Protein AF-A0A7J8N499-F1 (afdb_monomer_lite)

Radius of gyration: 30.49 Å; chains: 1; bounding box: 57×64×67 Å

Organism: NCBI:txid34289

Sequence (111 aa):
SSTNKKRLFPVNVGALVTSNTEAISTGPLVAEEKIGVLLLNLGGPETLDDVQPFLFNLFADPDIIRLPRLFRFLQKPLAQFISVLRAPKSKEGYASIGGGSPLRRITDDQA

Structure (mmCIF, N/CA/C/O backbone):
data_AF-A0A7J8N499-F1
#
_entry.id   AF-A0A7J8N499-F1
#
loop_
_atom_site.group_PDB
_atom_site.id
_atom_site.type_symbol
_atom_site.label_atom_id
_atom_site.label_alt_id
_atom_site.label_comp_id
_atom_site.label_asym_id
_atom_site.label_entity_id
_atom_site.label_seq_id
_atom_site.pdbx_PDB_ins_code
_atom_site.Cartn_x
_atom_site.Cartn_y
_atom_site.Cartn_z
_atom_site.occupancy
_atom_site.B_iso_or_equiv
_atom_site.auth_seq_id
_atom_site.auth_comp_id
_atom_site.auth_asym_id
_atom_site.auth_atom_id
_atom_site.pdbx_PDB_model_num
ATOM 1 N N . SER A 1 1 ? -35.230 30.753 46.014 1.00 39.34 1 SER A N 1
ATOM 2 C CA . SER A 1 1 ? -36.432 31.573 45.764 1.00 39.34 1 SER A CA 1
ATOM 3 C C . SER A 1 1 ? -36.268 32.244 44.405 1.00 39.34 1 SER A C 1
ATOM 5 O O . SER A 1 1 ? -35.379 33.066 44.266 1.00 39.34 1 SER A O 1
ATOM 7 N N . SER A 1 2 ? -36.744 31.611 43.329 1.00 37.09 2 SER A N 1
ATOM 8 C CA . SER A 1 2 ? -37.888 32.062 42.512 1.00 37.09 2 SER A CA 1
ATOM 9 C C . SER A 1 2 ? -37.819 33.532 42.075 1.00 37.09 2 SER A C 1
ATOM 11 O O . SER A 1 2 ? -37.990 34.427 42.895 1.00 37.09 2 SER A O 1
ATOM 13 N N . THR A 1 3 ? -37.642 33.796 40.776 1.00 40.78 3 THR A N 1
ATOM 14 C CA . THR A 1 3 ? -38.728 34.335 39.931 1.00 40.78 3 THR A CA 1
ATOM 15 C C . THR A 1 3 ? -38.279 34.556 38.481 1.00 40.78 3 THR A C 1
ATOM 17 O O . THR A 1 3 ? -37.204 35.060 38.177 1.00 40.78 3 THR A O 1
ATOM 20 N N . ASN A 1 4 ? -39.165 34.134 37.589 1.00 40.03 4 ASN A N 1
ATOM 21 C CA . ASN A 1 4 ? -39.126 34.167 36.134 1.00 40.03 4 ASN A CA 1
ATOM 22 C C . ASN A 1 4 ? -39.742 35.497 35.659 1.00 40.03 4 ASN A C 1
ATOM 24 O O . ASN A 1 4 ? -40.823 35.837 36.137 1.00 40.03 4 ASN A O 1
ATOM 28 N N . LYS A 1 5 ? -39.120 36.243 34.734 1.00 47.69 5 LYS A N 1
ATOM 29 C CA . LYS A 1 5 ? -39.784 37.367 34.040 1.00 47.69 5 LYS A CA 1
ATOM 30 C C . LYS A 1 5 ? -39.366 37.446 32.572 1.00 47.69 5 LYS A C 1
ATOM 32 O O . LYS A 1 5 ?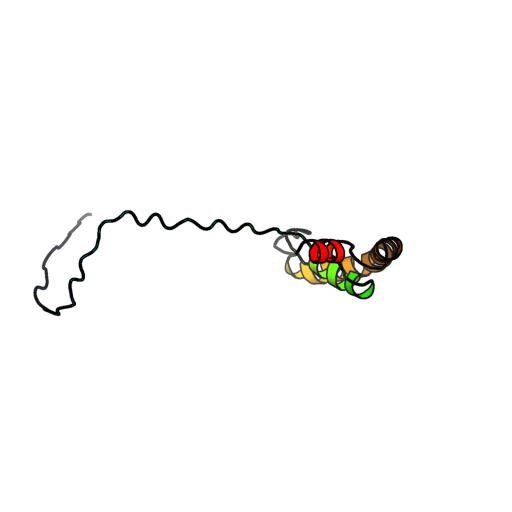 -38.367 38.058 32.212 1.00 47.69 5 LYS A O 1
ATOM 37 N N . LYS A 1 6 ? -40.214 36.853 31.731 1.00 50.94 6 LYS A N 1
ATOM 38 C CA . LYS A 1 6 ? -40.360 37.147 30.303 1.00 50.94 6 LYS A CA 1
ATOM 39 C C . LYS A 1 6 ? -40.729 38.631 30.138 1.00 50.94 6 LYS A C 1
ATOM 41 O O . LYS A 1 6 ? -41.664 39.096 30.790 1.00 50.94 6 LYS A O 1
ATOM 46 N N . ARG A 1 7 ? -40.041 39.362 29.258 1.00 43.78 7 ARG A N 1
ATOM 47 C CA . ARG A 1 7 ? -40.509 40.646 28.711 1.00 43.78 7 ARG A CA 1
ATOM 48 C C . ARG A 1 7 ? -40.488 40.568 27.191 1.00 43.78 7 ARG A C 1
ATOM 50 O O . ARG A 1 7 ? -39.450 40.320 26.591 1.00 43.78 7 ARG A O 1
ATOM 57 N N . LEU A 1 8 ? -41.673 40.739 26.625 1.00 41.88 8 LEU A N 1
ATOM 58 C CA . LEU A 1 8 ? -41.950 40.952 25.213 1.00 41.88 8 LEU A CA 1
ATOM 59 C C . LEU A 1 8 ? -41.972 42.471 24.933 1.00 41.88 8 LEU A C 1
ATOM 61 O O . LEU A 1 8 ? -42.087 43.249 25.882 1.00 41.88 8 LEU A O 1
ATOM 65 N N . PHE A 1 9 ? -41.970 42.816 23.638 1.00 36.31 9 PHE A N 1
ATOM 66 C CA . PHE A 1 9 ? -42.284 44.098 22.966 1.00 36.31 9 PHE A CA 1
ATOM 67 C C . PHE A 1 9 ? -41.090 44.981 22.537 1.00 36.31 9 PHE A C 1
ATOM 69 O O . PHE A 1 9 ? -40.130 45.085 23.297 1.00 36.31 9 PHE A O 1
ATOM 76 N N . PRO A 1 10 ? -41.189 45.746 21.421 1.00 44.00 10 PRO A N 1
ATOM 77 C CA . PRO A 1 10 ? -42.073 45.620 20.253 1.00 44.00 10 PRO A CA 1
ATOM 78 C C . PRO A 1 10 ? -41.334 45.644 18.893 1.00 44.00 10 PRO A C 1
ATOM 80 O O . PRO A 1 10 ? -40.131 45.856 18.779 1.00 44.00 10 PRO A O 1
ATOM 83 N N . VAL A 1 11 ? -42.141 45.397 17.864 1.00 40.31 11 VAL A N 1
ATOM 84 C CA . VAL A 1 11 ? -41.878 45.409 16.422 1.00 40.31 11 VAL A CA 1
ATOM 85 C C . VAL A 1 11 ? -41.351 46.769 15.947 1.00 40.31 11 VAL A C 1
ATOM 87 O O . VAL A 1 11 ? -41.884 47.802 16.346 1.00 40.31 11 VAL A O 1
ATOM 90 N N . ASN A 1 12 ? -40.362 46.764 15.047 1.00 37.88 12 ASN A N 1
ATOM 91 C CA . ASN A 1 12 ? -39.936 47.947 14.300 1.00 37.88 12 ASN A CA 1
ATOM 92 C C . ASN A 1 12 ? -40.558 47.887 12.895 1.00 37.88 12 ASN A C 1
ATOM 94 O O . ASN A 1 12 ? -40.299 46.955 12.134 1.00 37.88 12 ASN A O 1
ATOM 98 N N . VAL A 1 13 ? -41.437 48.842 12.594 1.00 44.97 13 VAL A N 1
ATOM 99 C CA . VAL A 1 13 ? -42.119 49.001 11.305 1.00 44.97 13 VAL A CA 1
ATOM 100 C C . VAL A 1 13 ? -41.355 50.043 10.497 1.00 44.97 13 VAL A C 1
ATOM 102 O O . VAL A 1 13 ? -41.204 51.171 10.956 1.00 44.97 13 VAL A O 1
ATOM 105 N N . GLY A 1 14 ? -40.946 49.688 9.277 1.00 36.50 14 GLY A N 1
ATOM 106 C CA . GLY A 1 14 ? -40.633 50.662 8.230 1.00 36.50 14 GLY A CA 1
ATOM 107 C C . GLY A 1 14 ? -39.212 50.602 7.676 1.00 36.50 14 GLY A C 1
ATOM 108 O O . GLY A 1 14 ? -38.318 51.268 8.181 1.00 36.50 14 GLY A O 1
ATOM 109 N N . ALA A 1 15 ? -39.040 49.887 6.564 1.00 43.50 15 ALA A N 1
ATOM 110 C CA . ALA A 1 15 ? -38.174 50.316 5.467 1.00 43.50 15 ALA A CA 1
ATOM 111 C C . ALA A 1 15 ? -38.588 49.568 4.193 1.00 43.50 15 ALA A C 1
ATOM 113 O O . ALA A 1 15 ? -38.375 48.371 4.030 1.00 43.50 15 ALA A O 1
ATOM 114 N N . LEU A 1 16 ? -39.257 50.316 3.329 1.00 43.66 16 LEU A N 1
ATOM 115 C CA . LEU A 1 16 ? -39.719 49.965 1.999 1.00 43.66 16 LEU A CA 1
ATOM 116 C C . LEU A 1 16 ? -38.502 49.857 1.062 1.00 43.66 16 LEU A C 1
ATOM 118 O O . LEU A 1 16 ? -37.858 50.872 0.821 1.00 43.66 16 LEU A O 1
ATOM 122 N N . VAL A 1 17 ? -38.193 48.678 0.515 1.00 40.91 17 VAL A N 1
ATOM 123 C CA . VAL A 1 17 ? -37.354 48.561 -0.692 1.00 40.91 17 VAL A CA 1
ATOM 124 C C . VAL A 1 17 ? -37.939 47.479 -1.587 1.00 40.91 17 VAL A C 1
ATOM 126 O O . VAL A 1 17 ? -38.004 46.302 -1.251 1.00 40.91 17 VAL A O 1
ATOM 129 N N . THR A 1 18 ? -38.409 47.944 -2.732 1.00 43.25 18 THR A N 1
ATOM 130 C CA . THR A 1 18 ? -38.964 47.192 -3.846 1.00 43.25 18 THR A CA 1
ATOM 131 C C . THR A 1 18 ? -37.920 46.250 -4.441 1.00 43.25 18 THR A C 1
ATOM 133 O O . THR A 1 18 ? -36.812 46.681 -4.754 1.00 43.25 18 THR A O 1
ATOM 136 N N . SER A 1 19 ? -38.264 44.988 -4.673 1.00 39.91 19 SER A N 1
ATOM 137 C CA . SER A 1 19 ? -37.567 44.155 -5.661 1.00 39.91 19 SER A CA 1
ATOM 138 C C . SER A 1 19 ? -38.571 43.199 -6.299 1.00 39.91 19 SER A C 1
ATOM 140 O O . SER A 1 19 ? -39.002 42.227 -5.695 1.00 39.91 19 SER A O 1
ATOM 142 N N . ASN A 1 20 ? -39.001 43.591 -7.497 1.00 44.78 20 ASN A N 1
ATOM 143 C CA . ASN A 1 20 ? -39.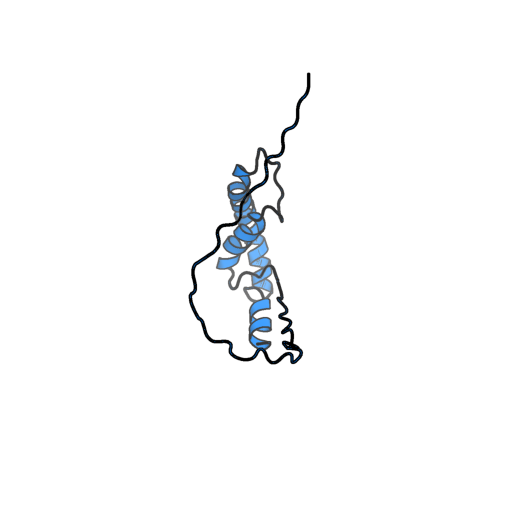487 42.802 -8.626 1.00 44.78 20 ASN A CA 1
ATOM 144 C C . ASN A 1 20 ? -40.051 41.407 -8.302 1.00 44.78 20 ASN A C 1
ATOM 146 O O . ASN A 1 20 ? -39.326 40.418 -8.240 1.00 44.78 20 ASN A O 1
ATOM 150 N N . THR A 1 21 ? -41.379 41.338 -8.197 1.00 44.03 21 THR A N 1
ATOM 151 C CA . THR A 1 21 ? -42.144 40.091 -8.275 1.00 44.03 21 THR A CA 1
ATOM 152 C C . THR A 1 21 ? -42.091 39.562 -9.708 1.00 44.03 21 THR A C 1
ATOM 154 O O . THR A 1 21 ? -42.943 39.895 -10.531 1.00 44.03 21 THR A O 1
ATOM 157 N N . GLU A 1 22 ? -41.097 38.733 -10.017 1.00 42.72 22 GLU A N 1
ATOM 158 C CA . GLU A 1 22 ? -41.224 37.767 -11.105 1.00 42.72 22 GLU A CA 1
ATOM 159 C C . GLU A 1 22 ? -42.070 36.593 -10.602 1.00 42.72 22 GLU A C 1
ATOM 161 O O . GLU A 1 22 ? -41.844 36.039 -9.525 1.00 42.72 22 GLU A O 1
ATOM 166 N N . ALA A 1 23 ? -43.124 36.284 -11.354 1.00 42.47 23 ALA A N 1
ATOM 167 C CA . ALA A 1 23 ? -44.110 35.272 -11.024 1.00 42.47 23 ALA A CA 1
ATOM 168 C C . ALA A 1 23 ? -43.446 33.899 -10.826 1.00 42.47 23 ALA A C 1
ATOM 170 O O . ALA A 1 23 ? -42.924 33.301 -11.765 1.00 42.47 23 ALA A O 1
ATOM 171 N N . ILE A 1 24 ? -43.505 33.383 -9.597 1.00 45.81 24 ILE A N 1
ATOM 172 C CA . ILE A 1 24 ? -43.146 32.002 -9.280 1.00 45.81 24 ILE A CA 1
ATOM 173 C C . ILE A 1 24 ? -44.177 31.104 -9.970 1.00 45.81 24 ILE A C 1
ATOM 175 O O . ILE A 1 24 ? -45.302 30.945 -9.500 1.00 45.81 24 ILE A O 1
ATOM 179 N N . SER A 1 25 ? -43.798 30.545 -11.118 1.00 49.84 25 SER A N 1
ATOM 180 C CA . SER A 1 25 ? -44.525 29.457 -11.761 1.00 49.84 25 SER A CA 1
ATOM 181 C C . SER A 1 25 ? -44.400 28.214 -10.883 1.00 49.84 25 SER A C 1
ATOM 183 O O . SER A 1 25 ? -43.360 27.556 -10.864 1.00 49.84 25 SER A O 1
ATOM 185 N N . THR A 1 26 ? -45.466 27.893 -10.151 1.00 51.84 26 THR A N 1
ATOM 186 C CA . THR A 1 26 ? -45.646 26.662 -9.369 1.00 51.84 26 THR A CA 1
ATOM 187 C C . THR A 1 26 ? -45.827 25.455 -10.302 1.00 51.84 26 THR A C 1
ATOM 189 O O . THR A 1 26 ? -46.883 24.835 -10.359 1.00 51.84 26 THR A O 1
ATOM 192 N N . GLY A 1 27 ? -44.802 25.131 -11.089 1.00 58.94 27 GLY A N 1
ATOM 193 C CA . GLY A 1 27 ? -44.664 23.827 -11.735 1.00 58.94 27 GLY A CA 1
ATOM 194 C C . GLY A 1 27 ? -43.783 22.937 -10.858 1.00 58.94 27 GLY A C 1
ATOM 195 O O . GLY A 1 27 ? -42.820 23.451 -10.285 1.00 58.94 27 GLY A O 1
ATOM 196 N N . PRO A 1 28 ? -44.065 21.631 -10.704 1.00 53.47 28 PRO A N 1
ATOM 197 C CA . PRO A 1 28 ? -43.154 20.754 -9.989 1.00 53.47 28 PRO A CA 1
ATOM 198 C C . PRO A 1 28 ? -41.836 20.710 -10.769 1.00 53.47 28 P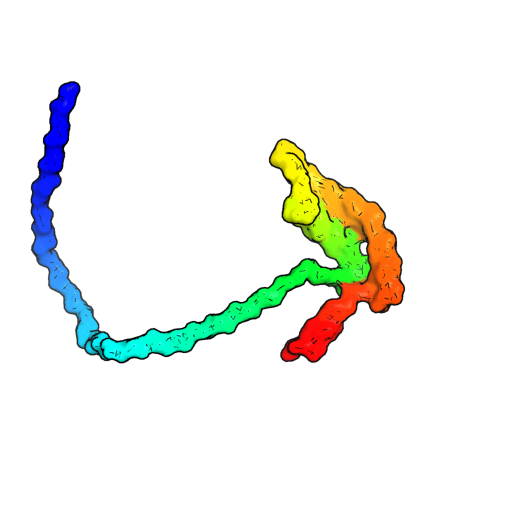RO A C 1
ATOM 200 O O . PRO A 1 28 ? -41.767 20.139 -11.857 1.00 53.47 28 PRO A O 1
ATOM 203 N N . LEU A 1 29 ? -40.791 21.337 -10.225 1.00 55.78 29 LEU A N 1
ATOM 204 C CA . LEU A 1 29 ? -39.420 21.121 -10.666 1.00 55.78 29 LEU A CA 1
ATOM 205 C C . LEU A 1 29 ? -39.037 19.714 -10.215 1.00 55.78 29 LEU A C 1
ATOM 207 O O . LEU A 1 29 ? -38.407 19.527 -9.176 1.00 55.78 29 LEU A O 1
ATOM 211 N N . VAL A 1 30 ? -39.463 18.713 -10.981 1.00 60.41 30 VAL A N 1
ATOM 212 C CA . VAL A 1 30 ? -38.840 17.394 -10.943 1.00 60.41 30 VAL A CA 1
ATOM 213 C C . VAL A 1 30 ? -37.459 17.601 -11.552 1.00 60.41 30 VAL A C 1
ATOM 215 O O . VAL A 1 30 ? -37.250 17.429 -12.750 1.00 60.41 30 VAL A O 1
ATOM 218 N N . ALA A 1 31 ? -36.533 18.111 -10.739 1.00 66.38 31 ALA A N 1
ATOM 219 C CA . ALA A 1 31 ? -35.125 18.049 -11.057 1.00 66.38 31 ALA A CA 1
ATOM 220 C C . ALA A 1 31 ? -34.819 16.561 -11.199 1.00 66.38 31 ALA A C 1
ATOM 222 O O . ALA A 1 31 ? -34.970 15.807 -10.241 1.00 66.38 31 ALA A O 1
ATOM 223 N N . GLU A 1 32 ? -34.488 16.131 -12.413 1.00 71.81 32 GLU A N 1
ATOM 224 C CA . GLU A 1 32 ? -33.970 14.791 -12.652 1.00 71.81 32 GLU A CA 1
ATOM 225 C C . GLU A 1 32 ? -32.777 14.595 -11.705 1.00 71.81 32 GLU A C 1
ATOM 227 O O . GLU A 1 32 ? -31.727 15.226 -11.869 1.00 71.81 32 GLU A O 1
ATOM 232 N N . GLU A 1 33 ? -32.961 13.800 -10.649 1.00 76.88 33 GLU A N 1
ATOM 233 C CA . GLU A 1 33 ? -31.897 13.522 -9.693 1.00 76.88 33 GLU A CA 1
ATOM 234 C C . GLU A 1 33 ? -30.839 12.680 -10.404 1.00 76.88 33 GLU A C 1
ATOM 236 O O . GLU A 1 33 ? -31.014 11.491 -10.671 1.00 76.88 33 GLU A O 1
ATOM 241 N N . LYS A 1 34 ? -29.724 13.320 -10.761 1.00 81.62 34 LYS A N 1
ATOM 242 C CA . LYS A 1 34 ? -28.585 12.638 -11.371 1.00 81.62 34 LYS A CA 1
ATOM 243 C C . LYS A 1 34 ? -27.866 11.833 -10.298 1.00 81.62 34 LYS A C 1
ATOM 245 O O . LYS A 1 34 ? -27.217 12.397 -9.418 1.00 81.62 34 LYS A O 1
ATOM 250 N N . ILE A 1 35 ? -27.963 10.513 -10.397 1.00 85.94 35 ILE A N 1
ATOM 251 C CA . ILE A 1 35 ? -27.247 9.588 -9.521 1.00 85.94 35 ILE A CA 1
ATOM 252 C C . ILE A 1 35 ? -25.839 9.376 -10.083 1.00 85.94 35 ILE A C 1
ATOM 254 O O . ILE A 1 35 ? -25.668 8.833 -11.173 1.00 85.94 35 ILE A O 1
ATOM 258 N N . GLY A 1 36 ? -24.827 9.802 -9.328 1.00 88.69 36 GLY A N 1
ATOM 259 C CA . GLY A 1 36 ? -23.429 9.461 -9.582 1.00 88.69 36 GLY A CA 1
ATOM 260 C C . GLY A 1 36 ? -23.020 8.225 -8.784 1.00 88.69 36 GLY A C 1
ATOM 261 O O . GLY A 1 36 ? -23.298 8.142 -7.589 1.00 88.69 36 GLY A O 1
ATOM 262 N N . VAL A 1 37 ? -22.338 7.277 -9.427 1.00 88.69 37 VAL A N 1
ATOM 263 C CA . VAL A 1 37 ? -21.756 6.096 -8.770 1.00 88.69 37 VAL A CA 1
ATOM 264 C C . VAL A 1 37 ? -20.238 6.264 -8.705 1.00 88.69 37 VAL A C 1
ATOM 266 O O . VAL A 1 37 ? -19.611 6.564 -9.718 1.00 88.69 37 VAL A O 1
ATOM 269 N N . LEU A 1 38 ? -19.646 6.063 -7.521 1.00 83.00 38 LEU A N 1
ATOM 270 C CA . LEU A 1 38 ? -18.197 6.093 -7.302 1.00 83.00 38 LEU A CA 1
ATOM 271 C C . LEU A 1 38 ? -17.683 4.679 -7.024 1.00 83.00 38 LEU A C 1
ATOM 273 O O . LEU A 1 38 ? -18.065 4.059 -6.032 1.00 83.00 38 LEU A O 1
ATOM 277 N N . LEU A 1 39 ? -16.797 4.186 -7.885 1.00 82.00 39 LEU A N 1
ATOM 278 C CA . LEU A 1 39 ? -16.102 2.920 -7.678 1.00 82.00 39 LEU A CA 1
ATOM 279 C C . LEU A 1 39 ? -14.778 3.188 -6.958 1.00 82.00 39 LEU A C 1
ATOM 281 O O . LEU A 1 39 ? -13.953 3.968 -7.430 1.00 82.00 39 LEU A O 1
ATOM 285 N N . LEU A 1 40 ? -14.585 2.548 -5.804 1.00 80.62 40 LEU A N 1
ATOM 286 C CA . LEU A 1 40 ? -13.385 2.681 -4.981 1.00 80.62 40 LEU A CA 1
ATOM 287 C C . LEU A 1 40 ? -12.590 1.376 -4.994 1.00 80.62 40 LEU A C 1
ATOM 289 O O . LEU A 1 40 ? -13.156 0.293 -4.859 1.00 80.62 40 LEU A O 1
ATOM 293 N N . ASN A 1 41 ? -11.269 1.488 -5.102 1.00 84.12 41 ASN A N 1
ATOM 294 C CA . ASN A 1 41 ? -10.336 0.385 -4.917 1.00 84.12 41 ASN A CA 1
ATOM 295 C C . ASN A 1 41 ? -9.031 0.901 -4.284 1.00 84.12 41 ASN A C 1
ATOM 297 O O . ASN A 1 41 ? -8.759 2.098 -4.303 1.00 84.12 41 ASN A O 1
ATOM 301 N N . LEU A 1 42 ? -8.211 -0.003 -3.749 1.00 86.12 42 LEU A N 1
ATOM 302 C CA . LEU A 1 42 ? -6.914 0.316 -3.139 1.00 86.12 42 LEU A CA 1
ATOM 303 C C . LEU A 1 42 ? -5.829 0.687 -4.167 1.00 86.12 42 LEU A C 1
ATOM 305 O O . LEU A 1 42 ? -4.801 1.251 -3.800 1.00 86.12 42 LEU A O 1
ATOM 309 N N . GLY A 1 43 ? -6.047 0.362 -5.444 1.00 88.62 43 GLY A N 1
ATOM 310 C CA . GLY A 1 43 ? -5.054 0.529 -6.504 1.00 88.62 43 GLY A CA 1
ATOM 311 C C . GLY A 1 43 ? -3.955 -0.536 -6.456 1.00 88.62 43 GLY A C 1
ATOM 312 O O . GLY A 1 43 ? -4.108 -1.594 -5.846 1.00 88.62 43 GLY A O 1
ATOM 313 N N . GLY A 1 44 ? -2.846 -0.272 -7.141 1.00 92.31 44 GLY A N 1
ATOM 314 C CA . GLY A 1 44 ? -1.673 -1.140 -7.156 1.00 92.31 44 GLY A CA 1
ATOM 315 C C . GLY A 1 44 ? -0.475 -0.452 -7.816 1.00 92.31 44 GLY A C 1
ATOM 316 O O . GLY A 1 44 ? -0.660 0.569 -8.476 1.00 92.31 44 GLY A O 1
ATOM 317 N N . PRO A 1 45 ? 0.742 -0.987 -7.639 1.00 93.81 45 PRO A N 1
ATOM 318 C CA . PRO A 1 45 ? 1.950 -0.421 -8.227 1.00 93.81 45 PRO A CA 1
ATOM 319 C C . PRO A 1 45 ? 1.959 -0.630 -9.744 1.00 93.81 45 PRO A C 1
ATOM 321 O O . PRO A 1 45 ? 1.597 -1.704 -10.222 1.00 93.81 45 PRO A O 1
ATOM 324 N N . GLU A 1 46 ? 2.371 0.379 -10.505 1.00 89.56 46 GLU A N 1
ATOM 325 C CA . GLU A 1 46 ? 2.464 0.293 -11.970 1.00 89.56 46 GLU A CA 1
ATOM 326 C C . GLU A 1 46 ? 3.725 -0.436 -12.410 1.00 89.56 46 GLU A C 1
ATOM 328 O O . GLU A 1 46 ? 3.700 -1.219 -13.359 1.00 89.56 46 GLU A O 1
ATOM 333 N N . THR A 1 47 ? 4.814 -0.196 -11.686 1.00 93.56 47 THR A N 1
ATOM 334 C CA . THR A 1 47 ? 6.109 -0.821 -11.909 1.00 93.56 47 THR A CA 1
ATOM 335 C C . THR A 1 47 ? 6.616 -1.491 -10.636 1.00 93.56 47 THR A C 1
ATOM 337 O O . THR A 1 47 ? 6.120 -1.261 -9.529 1.00 93.56 47 THR A O 1
ATOM 340 N N . LEU A 1 48 ? 7.664 -2.304 -10.770 1.00 94.44 48 LEU A N 1
ATOM 341 C CA . LEU A 1 48 ? 8.330 -2.918 -9.621 1.00 94.44 48 LEU A CA 1
ATOM 342 C C . LEU A 1 48 ? 8.937 -1.887 -8.659 1.00 94.44 48 LEU A C 1
ATOM 344 O O . LEU A 1 48 ? 9.113 -2.192 -7.477 1.00 94.44 48 LEU A O 1
ATOM 348 N N . ASP A 1 49 ? 9.259 -0.684 -9.125 1.00 95.62 49 ASP A N 1
ATOM 349 C CA . ASP A 1 49 ? 9.833 0.369 -8.284 1.00 95.62 49 ASP A CA 1
ATOM 350 C C . ASP A 1 49 ? 8.779 1.053 -7.414 1.00 95.62 49 ASP A C 1
ATOM 352 O O . ASP A 1 49 ? 9.068 1.416 -6.272 1.00 95.62 49 ASP A O 1
ATOM 356 N N . ASP A 1 50 ? 7.526 1.053 -7.865 1.00 96.31 50 ASP A N 1
ATOM 357 C CA . ASP A 1 50 ? 6.392 1.609 -7.126 1.00 96.31 50 ASP A CA 1
ATOM 358 C C . ASP A 1 50 ? 5.886 0.683 -6.013 1.00 96.31 50 ASP A C 1
ATOM 360 O O . ASP A 1 50 ? 5.074 1.088 -5.181 1.00 96.31 50 ASP A O 1
ATOM 364 N N . VAL A 1 51 ? 6.372 -0.562 -5.947 1.00 96.69 51 VAL A N 1
ATOM 365 C CA . VAL A 1 51 ? 5.893 -1.564 -4.980 1.00 96.69 51 VAL A CA 1
ATOM 366 C C . VAL A 1 51 ? 6.116 -1.113 -3.538 1.00 96.69 51 VAL A C 1
ATOM 368 O O . VAL A 1 51 ? 5.209 -1.226 -2.715 1.00 96.69 51 VAL A O 1
ATOM 371 N N . GLN A 1 52 ? 7.303 -0.601 -3.202 1.00 97.94 52 GLN A N 1
ATOM 372 C CA . GLN A 1 52 ? 7.576 -0.167 -1.828 1.00 97.94 52 GLN A CA 1
ATOM 373 C C . GLN A 1 52 ? 6.783 1.100 -1.456 1.00 97.94 52 GLN A C 1
ATOM 375 O O . GLN A 1 52 ? 6.143 1.074 -0.400 1.00 97.94 52 GLN A O 1
ATOM 380 N N . PRO A 1 53 ? 6.734 2.153 -2.299 1.00 97.69 53 PRO A N 1
ATOM 381 C CA . PRO A 1 53 ? 5.856 3.302 -2.076 1.00 97.69 53 PRO A CA 1
ATOM 382 C C . PRO A 1 53 ? 4.376 2.924 -1.915 1.00 97.69 53 PRO A C 1
ATOM 384 O O . PRO A 1 53 ? 3.711 3.410 -0.999 1.00 97.69 53 PRO A O 1
ATOM 387 N N . PHE A 1 54 ? 3.865 2.003 -2.738 1.00 96.81 54 PHE A N 1
ATOM 388 C CA . PHE A 1 54 ? 2.500 1.482 -2.622 1.00 96.81 54 PHE A CA 1
ATOM 389 C C . PHE A 1 54 ? 2.258 0.805 -1.265 1.00 96.81 54 PHE A C 1
ATOM 391 O O . PHE A 1 54 ? 1.308 1.143 -0.559 1.00 96.81 54 PHE A O 1
ATOM 398 N N . LEU A 1 55 ? 3.144 -0.111 -0.858 1.00 97.50 55 LEU A N 1
ATOM 399 C CA . LEU A 1 55 ? 3.036 -0.800 0.432 1.00 97.50 55 LEU A CA 1
ATOM 400 C C . LEU A 1 55 ? 3.149 0.163 1.616 1.00 97.50 55 LEU A C 1
ATOM 402 O O . LEU A 1 55 ? 2.484 -0.038 2.630 1.00 97.50 55 LEU A O 1
ATOM 406 N N . PHE A 1 56 ? 3.981 1.200 1.508 1.00 98.19 56 PHE A N 1
ATOM 407 C CA . PHE A 1 56 ? 4.068 2.234 2.533 1.00 98.19 56 PHE A CA 1
ATOM 408 C C . PHE A 1 56 ? 2.717 2.926 2.725 1.00 98.19 56 PHE A C 1
ATOM 410 O O . PHE A 1 56 ? 2.235 2.986 3.853 1.00 98.19 56 PHE A O 1
ATOM 417 N N . ASN A 1 57 ? 2.086 3.386 1.641 1.00 97.06 57 ASN A N 1
ATOM 418 C CA . ASN A 1 57 ? 0.776 4.034 1.710 1.00 97.06 57 ASN A CA 1
ATOM 419 C C . ASN A 1 57 ? -0.291 3.091 2.280 1.00 97.06 57 ASN A C 1
ATOM 421 O O . ASN A 1 57 ? -1.072 3.502 3.135 1.00 97.06 57 ASN A O 1
ATOM 425 N N . LEU A 1 58 ? -0.259 1.814 1.884 1.00 95.88 58 LEU A N 1
ATOM 426 C CA . LEU A 1 58 ? -1.171 0.790 2.391 1.00 95.88 58 LEU A CA 1
ATOM 427 C C . LEU A 1 58 ? -1.037 0.581 3.908 1.00 95.88 58 LEU A C 1
ATOM 429 O O . LEU A 1 58 ? -2.038 0.504 4.608 1.00 95.88 58 LEU A O 1
ATOM 433 N N . PHE A 1 59 ? 0.182 0.491 4.445 1.00 96.56 59 PHE A N 1
ATOM 434 C CA . PHE A 1 59 ? 0.387 0.257 5.884 1.00 96.56 59 PHE A CA 1
ATOM 435 C C . PHE A 1 59 ? 0.365 1.535 6.730 1.00 96.56 59 PHE A C 1
ATOM 437 O O . PHE A 1 59 ? 0.199 1.465 7.950 1.00 96.56 59 PHE A O 1
ATOM 444 N N . ALA A 1 60 ? 0.528 2.703 6.108 1.00 96.31 60 ALA A N 1
ATOM 445 C CA . ALA A 1 60 ? 0.365 3.990 6.772 1.00 96.31 60 ALA A CA 1
ATOM 446 C C . ALA A 1 60 ? -1.105 4.277 7.112 1.00 96.31 60 ALA A C 1
ATOM 448 O O . ALA A 1 60 ? -1.365 5.080 8.012 1.00 96.31 60 ALA A O 1
ATOM 449 N N . ASP A 1 61 ? -2.041 3.604 6.440 1.00 95.19 61 ASP A N 1
ATOM 450 C CA . ASP A 1 61 ? -3.467 3.697 6.715 1.00 95.19 61 ASP A CA 1
ATOM 451 C C . ASP A 1 61 ? -3.805 3.111 8.108 1.00 95.19 61 ASP A C 1
ATOM 453 O O . ASP A 1 61 ? -3.589 1.915 8.363 1.00 95.19 61 ASP A O 1
ATOM 457 N N . PRO A 1 62 ? -4.333 3.930 9.041 1.00 93.00 62 PRO A N 1
ATOM 458 C CA . PRO A 1 62 ? -4.735 3.466 10.363 1.00 93.00 62 PRO A CA 1
ATOM 459 C C . PRO A 1 62 ? -5.914 2.489 10.330 1.00 93.00 62 PRO A C 1
ATOM 461 O O . PRO A 1 62 ? -6.121 1.799 11.324 1.00 93.00 62 PRO A O 1
ATOM 464 N N . ASP A 1 63 ? -6.688 2.417 9.247 1.00 92.12 63 ASP A N 1
ATOM 465 C CA . ASP A 1 63 ? -7.753 1.431 9.084 1.00 92.12 63 ASP A CA 1
ATOM 466 C C . ASP A 1 63 ? -7.219 0.058 8.647 1.00 92.12 63 ASP A C 1
ATOM 468 O O . ASP A 1 63 ? -7.849 -0.954 8.964 1.00 92.12 63 ASP A O 1
ATOM 472 N N . ILE A 1 64 ? -6.026 0.001 8.036 1.00 91.69 64 ILE A N 1
ATOM 473 C CA . ILE A 1 64 ? -5.328 -1.247 7.681 1.00 91.69 64 ILE A CA 1
ATOM 474 C C . ILE A 1 64 ? -4.558 -1.810 8.882 1.00 91.69 64 ILE A C 1
ATOM 476 O O . ILE A 1 64 ? -4.679 -2.995 9.198 1.00 91.69 64 ILE A O 1
ATOM 480 N N . ILE A 1 65 ? -3.784 -0.974 9.585 1.00 90.88 65 ILE A N 1
ATOM 481 C CA . ILE A 1 65 ? -3.101 -1.352 10.834 1.00 90.88 65 ILE A CA 1
ATOM 482 C C . ILE A 1 65 ? -3.520 -0.388 11.941 1.00 90.88 65 ILE A C 1
ATOM 484 O O . ILE A 1 65 ? -3.028 0.734 12.033 1.00 90.88 65 ILE A O 1
ATOM 488 N N . ARG A 1 66 ? -4.397 -0.843 12.838 1.00 93.94 66 ARG A N 1
ATOM 489 C CA . ARG A 1 66 ? -4.872 -0.033 13.967 1.00 93.94 66 ARG A CA 1
ATOM 490 C C . ARG A 1 66 ? -3.907 -0.115 15.148 1.00 93.94 66 ARG A C 1
ATOM 492 O O . ARG A 1 66 ? -3.917 -1.094 15.892 1.00 93.94 66 ARG A O 1
ATOM 499 N N . LEU A 1 67 ? -3.118 0.936 15.369 1.00 94.06 67 LEU A N 1
ATOM 500 C CA . LEU A 1 67 ? -2.335 1.081 16.600 1.00 94.06 67 LEU A CA 1
ATOM 501 C C . LEU A 1 67 ? -3.175 1.656 17.756 1.00 94.06 67 LEU A C 1
ATOM 503 O O . LEU A 1 67 ? -4.052 2.502 17.530 1.00 94.06 67 LEU A O 1
ATOM 507 N N . PRO A 1 68 ? -2.890 1.267 19.016 1.00 95.50 68 PRO A N 1
ATOM 508 C CA . PRO A 1 68 ? -3.480 1.916 20.183 1.00 95.50 68 PRO A CA 1
ATOM 509 C C . PRO A 1 68 ? -3.214 3.425 20.170 1.00 95.50 68 PRO A C 1
ATOM 511 O O . PRO A 1 68 ? -2.165 3.874 19.710 1.00 95.50 68 PRO A O 1
ATOM 514 N N . ARG A 1 69 ? -4.142 4.223 20.720 1.00 94.56 69 ARG A N 1
ATOM 515 C CA . ARG A 1 69 ? -4.073 5.700 20.666 1.00 94.56 69 ARG A CA 1
ATOM 516 C C . ARG A 1 69 ? -2.740 6.261 21.170 1.00 94.56 69 ARG A C 1
ATOM 518 O O . ARG A 1 69 ? -2.224 7.191 20.561 1.00 94.56 69 ARG A O 1
ATOM 525 N N . LEU A 1 70 ? -2.174 5.661 22.220 1.00 97.12 70 LEU A N 1
ATOM 526 C CA . LEU A 1 70 ? -0.883 6.058 22.786 1.00 97.12 70 LEU A CA 1
ATOM 527 C C . LEU A 1 70 ? 0.279 5.895 21.794 1.00 97.12 70 LEU A C 1
ATOM 529 O O . LEU A 1 70 ? 1.226 6.663 21.854 1.00 97.12 70 LEU A O 1
ATOM 533 N N . PHE A 1 71 ? 0.196 4.946 20.860 1.00 96.69 71 PHE A N 1
ATOM 534 C CA . PHE A 1 71 ? 1.271 4.598 19.925 1.00 96.69 71 PHE A CA 1
ATOM 535 C C . PHE A 1 71 ? 1.021 5.075 18.491 1.00 96.69 71 PHE A C 1
ATOM 537 O O . PHE A 1 71 ? 1.795 4.751 17.597 1.00 96.69 71 PHE A O 1
ATOM 544 N N . ARG A 1 72 ? -0.027 5.871 18.240 1.00 95.06 72 ARG A N 1
ATOM 545 C CA . ARG A 1 72 ? -0.375 6.340 16.884 1.00 95.06 72 ARG A CA 1
ATOM 546 C C . ARG A 1 72 ? 0.761 7.114 16.202 1.00 95.06 72 ARG A C 1
ATOM 548 O O . ARG A 1 72 ? 0.871 7.094 14.981 1.00 9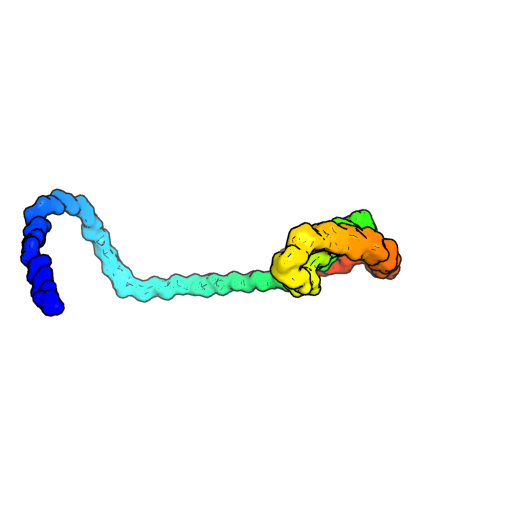5.06 72 ARG A O 1
ATOM 555 N N . PHE A 1 73 ? 1.635 7.760 16.972 1.00 96.38 73 PHE A N 1
ATOM 556 C CA . PHE A 1 73 ? 2.809 8.455 16.435 1.00 96.38 73 PHE A CA 1
ATOM 557 C C . PHE A 1 73 ? 3.824 7.504 15.766 1.00 96.38 73 PHE A C 1
ATOM 559 O O . PHE A 1 73 ? 4.595 7.940 14.915 1.00 96.38 73 PHE A O 1
ATOM 566 N N . LEU A 1 74 ? 3.793 6.205 16.091 1.00 97.06 74 LEU A N 1
ATOM 567 C CA . LEU A 1 74 ? 4.635 5.171 15.482 1.00 97.06 74 LEU A CA 1
ATOM 568 C C . LEU A 1 74 ? 4.061 4.603 14.178 1.00 97.06 74 LEU A C 1
ATOM 570 O O . LEU A 1 74 ? 4.733 3.798 13.540 1.00 97.06 74 LEU A O 1
ATOM 574 N N . GLN A 1 75 ? 2.868 5.027 13.746 1.00 97.31 75 GLN A N 1
ATOM 575 C CA . GLN A 1 75 ? 2.203 4.480 12.558 1.00 97.31 75 GLN A CA 1
ATOM 576 C C . GLN A 1 75 ? 3.088 4.557 11.307 1.00 97.31 75 GLN A C 1
ATOM 578 O O . GLN A 1 75 ? 3.321 3.548 10.651 1.00 97.31 75 GLN A O 1
ATOM 583 N N . LYS A 1 76 ? 3.619 5.745 10.985 1.00 97.50 76 LYS A N 1
ATOM 584 C CA . LYS A 1 76 ? 4.452 5.947 9.787 1.00 97.50 76 LYS A CA 1
ATOM 585 C C . LYS A 1 76 ? 5.804 5.221 9.868 1.00 97.50 76 LYS A C 1
ATOM 587 O O . LYS A 1 76 ? 6.150 4.555 8.895 1.00 97.50 76 LYS A O 1
ATOM 592 N N . PRO A 1 77 ? 6.558 5.284 10.987 1.00 98.06 77 PRO A N 1
ATOM 593 C CA . PRO A 1 77 ? 7.755 4.459 11.158 1.00 98.06 77 PRO A CA 1
ATOM 594 C C . PRO A 1 77 ? 7.484 2.960 10.989 1.00 98.06 77 PRO A C 1
ATOM 596 O O . PRO A 1 77 ? 8.238 2.270 10.307 1.00 98.06 77 PRO A O 1
ATOM 599 N N . LEU A 1 78 ? 6.383 2.463 11.561 1.00 97.62 78 LEU A N 1
ATOM 600 C CA . LEU A 1 78 ? 5.975 1.068 11.425 1.00 97.62 78 LEU A CA 1
ATOM 601 C C . LEU A 1 78 ? 5.637 0.722 9.970 1.00 97.62 78 LEU A C 1
ATOM 603 O O . LEU A 1 78 ? 6.109 -0.291 9.460 1.00 97.62 78 LEU A O 1
ATOM 607 N N . ALA A 1 79 ? 4.874 1.576 9.288 1.00 97.75 79 ALA A N 1
ATOM 608 C CA . ALA A 1 79 ? 4.545 1.411 7.877 1.00 97.75 79 ALA A CA 1
ATOM 609 C C . ALA A 1 79 ? 5.801 1.363 6.997 1.00 97.75 79 ALA A C 1
ATOM 611 O O . ALA A 1 79 ? 5.903 0.501 6.127 1.00 97.75 79 ALA A O 1
ATOM 612 N N . GLN A 1 80 ? 6.783 2.232 7.260 1.00 98.38 80 GLN A N 1
ATOM 613 C CA . GLN A 1 80 ? 8.071 2.229 6.564 1.00 98.38 80 GLN A CA 1
ATOM 614 C C . GLN A 1 80 ? 8.843 0.930 6.802 1.00 98.38 80 GLN A C 1
ATOM 616 O O . GLN A 1 80 ? 9.370 0.339 5.864 1.00 98.38 80 GLN A O 1
ATOM 621 N N . PHE A 1 81 ? 8.896 0.459 8.046 1.00 98.38 81 PHE A N 1
ATOM 622 C CA . PHE A 1 81 ? 9.574 -0.791 8.371 1.00 98.38 81 PHE A CA 1
ATOM 623 C C . PHE A 1 81 ? 8.928 -1.989 7.663 1.00 98.38 81 PHE A C 1
ATOM 625 O O . PHE A 1 81 ? 9.610 -2.764 6.992 1.00 98.38 81 PHE A O 1
ATOM 632 N N . ILE A 1 82 ? 7.601 -2.119 7.757 1.00 97.88 82 ILE A N 1
ATOM 633 C CA . ILE A 1 82 ? 6.864 -3.220 7.129 1.00 97.88 82 ILE A CA 1
ATOM 634 C C . ILE A 1 82 ? 6.976 -3.149 5.602 1.00 97.88 82 ILE A C 1
ATOM 636 O O . ILE A 1 82 ? 7.159 -4.188 4.966 1.00 97.88 82 ILE A O 1
ATOM 640 N N . SER A 1 83 ? 6.889 -1.956 5.003 1.00 98.06 83 SER A N 1
ATOM 641 C CA . SER A 1 83 ? 6.976 -1.799 3.548 1.00 98.06 83 SER A CA 1
ATOM 642 C C . SER A 1 83 ? 8.346 -2.211 3.018 1.00 98.06 83 SER A C 1
ATOM 644 O O . SER A 1 83 ? 8.407 -2.969 2.054 1.00 98.06 83 SER A O 1
ATOM 646 N N . VAL A 1 84 ? 9.436 -1.809 3.680 1.00 98.38 84 VAL A N 1
ATOM 647 C CA . VAL A 1 84 ? 10.802 -2.217 3.315 1.00 98.38 84 VAL A CA 1
ATOM 648 C C . VAL A 1 84 ? 10.966 -3.733 3.418 1.00 98.38 84 VAL A C 1
ATOM 650 O O . VAL A 1 84 ? 11.473 -4.355 2.488 1.00 98.38 84 VAL A O 1
ATOM 653 N N . LEU A 1 85 ? 10.486 -4.347 4.504 1.00 98.31 85 LEU A N 1
ATOM 654 C CA . LEU A 1 85 ? 10.584 -5.797 4.687 1.00 98.31 85 LEU A CA 1
ATOM 655 C C . LEU A 1 85 ? 9.766 -6.595 3.667 1.00 98.31 85 LEU A C 1
ATOM 657 O O . LEU A 1 85 ? 10.186 -7.667 3.236 1.00 98.31 85 LEU A O 1
ATOM 661 N N . ARG A 1 86 ? 8.577 -6.109 3.296 1.00 97.44 86 ARG A 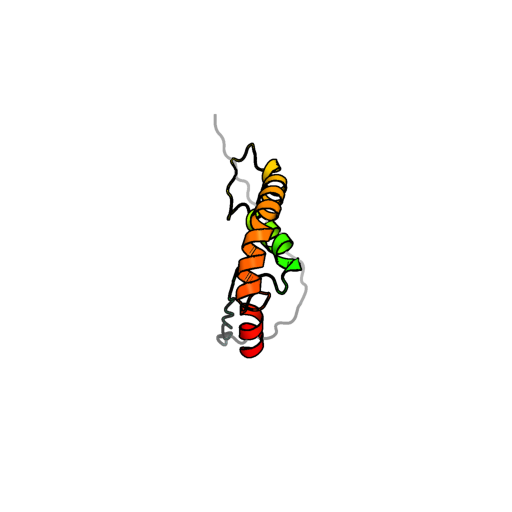N 1
ATOM 662 C CA . ARG A 1 86 ? 7.673 -6.826 2.384 1.00 97.44 86 ARG A CA 1
ATOM 663 C C . ARG A 1 86 ? 7.922 -6.533 0.911 1.00 97.44 86 ARG A C 1
ATOM 665 O O . ARG A 1 86 ? 7.450 -7.306 0.073 1.00 97.44 86 ARG A O 1
ATOM 672 N N . ALA A 1 87 ? 8.646 -5.464 0.585 1.00 97.50 87 ALA A N 1
ATOM 673 C CA . ALA A 1 87 ? 8.894 -5.066 -0.792 1.00 97.50 87 ALA A CA 1
ATOM 674 C C . ALA A 1 87 ? 9.552 -6.169 -1.642 1.00 97.50 87 ALA A C 1
ATOM 676 O O . ALA A 1 87 ? 9.005 -6.429 -2.709 1.00 97.50 87 ALA A O 1
ATOM 677 N N . PRO A 1 88 ? 10.620 -6.881 -1.216 1.00 97.81 88 PRO A N 1
ATOM 678 C CA . PRO A 1 88 ? 11.278 -7.883 -2.065 1.00 97.81 88 PRO A CA 1
ATOM 679 C C . PRO A 1 88 ? 10.328 -9.002 -2.505 1.00 97.81 88 PRO A C 1
ATOM 681 O O . PRO A 1 88 ? 10.110 -9.206 -3.697 1.00 97.81 88 PRO A O 1
ATOM 684 N N . LYS A 1 89 ? 9.649 -9.633 -1.540 1.00 97.25 89 LYS A N 1
ATOM 685 C CA . LYS A 1 89 ? 8.674 -10.698 -1.809 1.00 97.25 89 LYS A CA 1
ATOM 686 C C . LYS A 1 89 ? 7.494 -10.212 -2.657 1.00 97.25 89 LYS A C 1
ATOM 688 O O . LYS A 1 89 ? 6.990 -10.939 -3.506 1.00 97.25 89 LYS A O 1
ATOM 693 N N . SER A 1 90 ? 7.031 -8.983 -2.429 1.00 96.31 90 SER A N 1
ATOM 694 C CA . SER A 1 90 ? 5.926 -8.417 -3.214 1.00 96.31 90 SER A CA 1
ATOM 695 C C . SER A 1 90 ? 6.362 -8.100 -4.647 1.00 96.31 90 SER A C 1
ATOM 697 O O . SER A 1 90 ? 5.602 -8.358 -5.576 1.00 96.31 90 SER A O 1
ATOM 699 N N . LYS A 1 91 ? 7.590 -7.598 -4.845 1.00 96.56 91 LYS A N 1
ATOM 700 C CA . LYS A 1 91 ? 8.177 -7.361 -6.171 1.00 96.56 91 LYS A CA 1
ATOM 701 C C . LYS A 1 91 ? 8.294 -8.659 -6.965 1.00 96.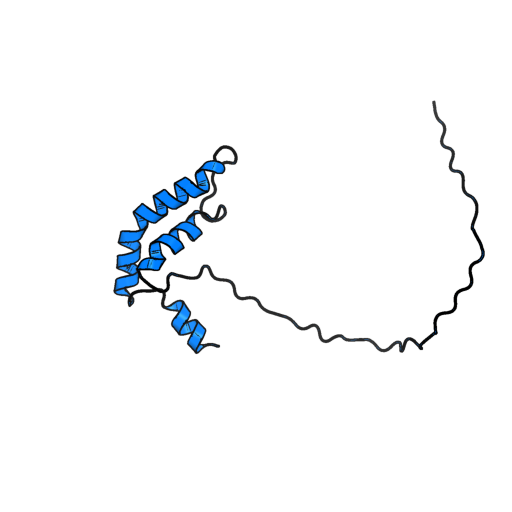56 91 LYS A C 1
ATOM 703 O O . LYS A 1 91 ? 7.941 -8.653 -8.134 1.00 96.56 91 LYS A O 1
ATOM 708 N N . GLU A 1 92 ? 8.711 -9.764 -6.346 1.00 96.31 92 GLU A N 1
ATOM 709 C CA . GLU A 1 92 ? 8.727 -11.087 -6.997 1.00 96.31 92 GLU A CA 1
ATOM 710 C C . GLU A 1 92 ? 7.332 -11.494 -7.499 1.00 96.31 92 GLU A C 1
ATOM 712 O O . GLU A 1 92 ? 7.181 -11.951 -8.632 1.00 96.31 92 GLU A O 1
ATOM 717 N N . GLY A 1 93 ? 6.298 -11.266 -6.682 1.00 94.38 93 GLY A N 1
ATOM 718 C CA . GLY A 1 93 ? 4.906 -11.507 -7.063 1.00 94.38 93 GLY A CA 1
ATOM 719 C C . GLY A 1 93 ? 4.438 -10.629 -8.227 1.00 94.38 93 GLY A C 1
ATOM 720 O O . GLY A 1 93 ? 3.822 -11.131 -9.159 1.00 94.38 93 GLY A O 1
ATOM 721 N N . TYR A 1 94 ? 4.760 -9.333 -8.219 1.00 93.94 94 TYR A N 1
ATOM 722 C CA . TYR A 1 94 ? 4.429 -8.450 -9.343 1.00 93.94 94 TYR A CA 1
ATOM 723 C C . TYR A 1 94 ? 5.242 -8.774 -10.601 1.00 93.94 94 TYR A C 1
ATOM 725 O O . TYR A 1 94 ? 4.723 -8.672 -11.709 1.00 93.94 94 TYR A O 1
ATOM 733 N N . ALA A 1 95 ? 6.496 -9.205 -10.455 1.00 93.62 95 ALA A N 1
ATOM 734 C CA . ALA A 1 95 ? 7.349 -9.590 -11.572 1.00 93.62 95 ALA A CA 1
ATOM 735 C C . ALA A 1 95 ? 6.800 -10.825 -12.298 1.00 93.62 95 ALA A C 1
ATOM 737 O O . ALA A 1 95 ? 6.781 -10.843 -13.527 1.00 93.62 95 ALA A O 1
ATOM 738 N N . SER A 1 96 ? 6.285 -11.815 -11.561 1.00 92.50 96 SER A N 1
ATOM 739 C CA . SER A 1 96 ? 5.735 -13.042 -12.154 1.00 92.50 96 SER A CA 1
ATOM 740 C C . SER A 1 96 ? 4.444 -12.822 -12.951 1.00 92.50 96 SER A C 1
ATOM 742 O O . SER A 1 96 ? 4.139 -13.618 -13.835 1.00 92.50 96 SER A O 1
ATOM 744 N N . ILE A 1 97 ? 3.722 -11.727 -12.691 1.00 88.00 97 ILE A N 1
ATOM 745 C CA . ILE A 1 97 ? 2.492 -11.353 -13.409 1.00 88.00 97 ILE A CA 1
ATOM 746 C C . ILE A 1 97 ? 2.703 -10.258 -14.470 1.00 88.00 97 ILE A C 1
ATOM 748 O O . ILE A 1 97 ? 1.730 -9.748 -15.021 1.00 88.00 97 ILE A O 1
ATOM 752 N N . GLY A 1 98 ? 3.955 -9.889 -14.773 1.00 87.00 98 GLY A N 1
ATOM 753 C CA . GLY A 1 98 ? 4.282 -8.933 -15.841 1.00 87.00 98 GLY A CA 1
ATOM 754 C C . GLY A 1 98 ? 4.817 -7.570 -15.387 1.00 87.00 98 GLY A C 1
ATOM 755 O O . GLY A 1 98 ? 4.796 -6.623 -16.171 1.00 87.00 98 GLY A O 1
ATOM 756 N N . GLY A 1 99 ? 5.302 -7.456 -14.147 1.00 86.81 99 GLY A N 1
ATOM 757 C CA . GLY A 1 99 ? 6.084 -6.310 -13.661 1.00 86.81 99 GLY A CA 1
ATOM 758 C C . GLY A 1 99 ? 5.294 -5.198 -12.967 1.00 86.81 99 GLY A C 1
ATOM 759 O O . GLY A 1 99 ? 5.890 -4.189 -12.597 1.00 86.81 99 GLY A O 1
ATOM 760 N N . GLY A 1 100 ? 3.988 -5.376 -12.764 1.00 86.44 100 GLY A N 1
ATOM 761 C CA . GLY A 1 100 ? 3.101 -4.374 -12.170 1.00 86.44 100 GLY A CA 1
ATOM 762 C C . GLY A 1 100 ? 1.672 -4.888 -12.006 1.00 86.44 100 GLY A C 1
ATOM 763 O O . GLY A 1 100 ? 1.356 -6.014 -12.393 1.00 86.44 100 GLY A O 1
ATOM 764 N N . SER A 1 101 ? 0.799 -4.078 -11.410 1.00 83.88 101 SER A N 1
ATOM 765 C CA . SER A 1 101 ? -0.610 -4.416 -11.214 1.00 83.88 101 SER A CA 1
ATOM 766 C C . SER A 1 101 ? -1.354 -4.474 -12.558 1.00 83.88 101 SER A C 1
ATOM 768 O O . SER A 1 101 ? -1.356 -3.484 -13.295 1.00 83.88 101 SER A O 1
ATOM 770 N N . PRO A 1 102 ? -2.055 -5.579 -12.879 1.00 72.88 102 PRO A N 1
ATOM 771 C CA . PRO A 1 102 ? -2.848 -5.695 -14.106 1.00 72.88 102 PRO A CA 1
ATOM 772 C C . PRO A 1 102 ? -4.023 -4.712 -14.177 1.00 72.88 102 PRO A C 1
ATOM 774 O O . PRO A 1 102 ? -4.575 -4.493 -15.253 1.00 72.88 102 PRO A O 1
ATOM 777 N N . LEU A 1 103 ? -4.416 -4.133 -13.035 1.00 62.97 103 LEU A N 1
ATOM 778 C CA . LEU A 1 103 ? -5.647 -3.359 -12.905 1.00 62.97 103 LEU A CA 1
ATOM 779 C C . LEU A 1 103 ? -5.711 -2.157 -13.837 1.00 62.97 103 LEU A C 1
ATOM 781 O O . LEU A 1 103 ? -6.774 -1.908 -14.388 1.00 62.97 103 LEU A O 1
ATOM 785 N N . ARG A 1 104 ? -4.608 -1.430 -14.045 1.00 61.31 104 ARG A N 1
ATOM 786 C CA . ARG A 1 104 ? -4.670 -0.212 -14.861 1.00 61.31 104 ARG A CA 1
ATOM 787 C C . ARG A 1 104 ? -4.879 -0.505 -16.341 1.00 61.31 104 ARG A C 1
ATOM 789 O O . ARG A 1 104 ? -5.659 0.188 -16.967 1.00 61.31 104 ARG A O 1
ATOM 796 N N . ARG A 1 105 ? -4.299 -1.596 -16.856 1.00 60.75 105 ARG A N 1
ATOM 797 C CA . ARG A 1 105 ? -4.551 -2.036 -18.239 1.00 60.75 105 ARG A CA 1
ATOM 798 C C . ARG A 1 105 ? -6.035 -2.329 -18.463 1.00 60.75 105 ARG A C 1
ATOM 800 O O . ARG A 1 105 ? -6.603 -1.874 -19.438 1.00 60.75 105 ARG A O 1
ATOM 807 N N . ILE A 1 106 ? -6.671 -3.013 -17.511 1.00 62.31 106 ILE A N 1
ATOM 808 C CA . ILE A 1 106 ? -8.100 -3.341 -17.600 1.00 62.31 106 ILE A CA 1
ATOM 809 C C . ILE A 1 106 ? -8.974 -2.093 -17.389 1.00 62.31 106 ILE A C 1
ATOM 811 O O . ILE A 1 106 ? -10.001 -1.970 -18.044 1.00 62.31 106 ILE A O 1
ATOM 815 N N . THR A 1 107 ? -8.596 -1.168 -16.495 1.00 58.03 107 THR A N 1
ATOM 816 C CA . THR A 1 107 ? -9.332 0.095 -16.300 1.00 58.03 107 THR A CA 1
ATOM 817 C C . THR A 1 107 ? -9.231 1.014 -17.520 1.00 58.03 107 THR A C 1
ATOM 819 O O . THR A 1 107 ? -10.242 1.602 -17.885 1.00 58.03 107 THR A O 1
ATOM 822 N N . ASP A 1 108 ? -8.066 1.102 -18.168 1.00 58.31 108 ASP A N 1
ATOM 823 C CA . ASP A 1 108 ? -7.872 1.897 -19.389 1.00 58.31 108 ASP A CA 1
ATOM 824 C C . ASP A 1 108 ? -8.654 1.304 -20.578 1.00 58.31 108 ASP A C 1
ATOM 826 O O . ASP A 1 108 ? -9.192 2.053 -21.384 1.00 58.31 108 ASP A O 1
ATOM 830 N N . ASP A 1 109 ? -8.793 -0.026 -20.653 1.00 61.56 109 ASP A N 1
ATOM 831 C CA . ASP A 1 109 ? -9.606 -0.708 -21.675 1.00 61.56 109 ASP A CA 1
ATOM 832 C C . ASP A 1 109 ? -11.132 -0.580 -21.438 1.00 61.56 109 ASP A C 1
ATOM 834 O O . ASP A 1 109 ? -11.927 -0.906 -22.322 1.00 61.56 109 ASP A O 1
ATOM 838 N N . GLN A 1 110 ? -11.564 -0.158 -20.241 1.00 55.75 110 GLN A N 1
ATOM 839 C CA . GLN A 1 110 ? -12.979 -0.024 -19.851 1.00 55.75 110 GLN A CA 1
ATOM 840 C C . GLN A 1 110 ? -13.498 1.424 -19.839 1.00 55.75 110 GLN A C 1
ATOM 842 O O . GLN A 1 110 ? -14.688 1.625 -19.575 1.00 55.75 110 GLN A O 1
ATOM 847 N N . ALA A 1 111 ? -12.630 2.408 -20.090 1.00 52.59 111 ALA A N 1
ATOM 848 C CA . ALA A 1 111 ? -12.966 3.832 -20.173 1.00 52.59 111 ALA A CA 1
ATOM 849 C C . ALA A 1 111 ? -13.230 4.267 -21.623 1.00 52.59 111 ALA A C 1
ATOM 851 O O . ALA A 1 111 ? -14.152 5.093 -21.814 1.00 52.59 111 ALA A O 1
#

Foldseek 3Di:
DDDDDDDDDDDDDDDDDDDDPDDDPPDPPPPPPDDDDDDDDLDKFAFLVCQLVSQLVQQLDCVNPPDDPVCNVCSNVVSNVVSVVCSVVVQVVCVVVPGMDCVVVVVVVVD

InterPro domains:
  IPR001015 Ferrochelatase [PF00762] (34-111)
  IPR001015 Ferrochelatase [PTHR11108] (30-111)
  IPR033659 Ferrochelatase, N-terminal [cd03411] (35-111)

Secondary structure (DSSP, 8-state):
---------------------------------------------SSSSTHHHHHHHHHH-TTTS---GGGGGGHHHHHHHHHHHHHHHHHHHHHHTTSS-THHHHHHTT-

pLDDT: mean 76.82, std 22.4, range [36.31, 98.38]